Protein AF-A0A3C0VHP5-F1 (afdb_monomer_lite)

pLDDT: mean 89.57, std 14.43, range [32.94, 98.56]

Foldseek 3Di:
DPPPPPPDPPDPDPVVVVVPDDPVNVQVVQCVDPVRHDDDPVRVVPDDDQFLLVVLCVVVVDDLVRSCVQQVHDSVVSVCRRVVVDHDDPVRVVSSVCCNVPVPVNSVVVVVVVVVVVVD

Sequence (120 aa):
MRVEGKRLPKGATDWKRVDALSDGDIARAAKGDPAARPLTKKERARMKRVPLAKQVRRRFGLTQEQFAQAFGLSLATIRDWEQGRSKPDQSSRTLLFLIQTIPQQVSTVLRERRRRIVSA

Structure (mmCIF, N/CA/C/O backbone):
data_AF-A0A3C0VHP5-F1
#
_entry.id   AF-A0A3C0VHP5-F1
#
loop_
_atom_site.group_PDB
_atom_site.id
_atom_site.type_symbol
_atom_site.label_atom_id
_atom_site.label_alt_id
_atom_site.label_comp_id
_atom_site.label_asym_id
_atom_site.label_entity_id
_atom_site.label_seq_id
_atom_site.pdbx_PDB_ins_code
_atom_site.Cartn_x
_atom_site.Cartn_y
_atom_site.Cartn_z
_atom_site.occupancy
_atom_site.B_iso_or_equiv
_atom_site.auth_seq_id
_atom_site.auth_comp_id
_atom_site.auth_asym_id
_atom_site.auth_atom_id
_atom_site.pdbx_PDB_model_num
ATOM 1 N N . MET A 1 1 ? -15.615 -9.174 -7.308 1.00 33.19 1 MET A N 1
ATOM 2 C CA . MET A 1 1 ? -16.013 -8.322 -8.451 1.00 33.19 1 MET A CA 1
ATOM 3 C C . MET A 1 1 ? -14.898 -8.334 -9.483 1.00 33.19 1 MET A C 1
ATOM 5 O O . MET A 1 1 ? -13.824 -7.811 -9.216 1.00 33.19 1 MET A O 1
ATOM 9 N N . ARG A 1 2 ? -15.122 -8.991 -10.625 1.00 32.94 2 ARG A N 1
ATOM 10 C CA . ARG A 1 2 ? -14.248 -8.903 -11.801 1.00 32.94 2 ARG A CA 1
ATOM 11 C C . ARG A 1 2 ? -14.500 -7.515 -12.390 1.00 32.94 2 ARG A C 1
ATOM 13 O O . ARG A 1 2 ? -15.644 -7.201 -12.690 1.00 32.94 2 ARG A O 1
ATOM 20 N N . VAL A 1 3 ? -13.488 -6.655 -12.440 1.00 42.62 3 VAL A N 1
ATOM 21 C CA . VAL A 1 3 ? -13.622 -5.344 -13.088 1.00 42.62 3 VAL A CA 1
ATOM 22 C C . VAL A 1 3 ? -13.910 -5.617 -14.561 1.00 42.62 3 VAL A C 1
ATOM 24 O O . VAL A 1 3 ? -13.059 -6.186 -15.246 1.00 42.62 3 VAL A O 1
ATOM 27 N N . GLU A 1 4 ? -15.112 -5.282 -15.025 1.00 43.97 4 GLU A N 1
ATOM 28 C CA . GLU A 1 4 ? -15.417 -5.240 -16.452 1.00 43.97 4 GLU A CA 1
ATOM 29 C C .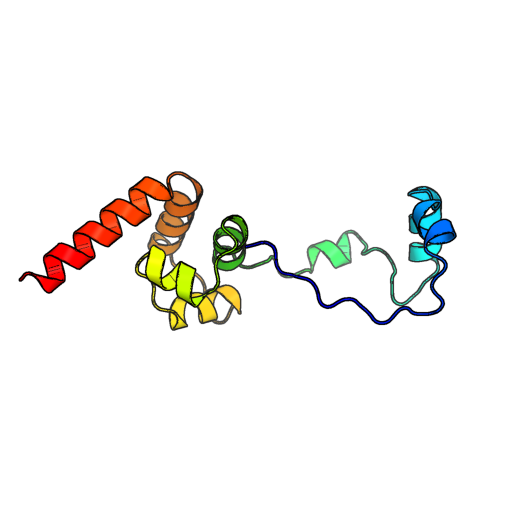 GLU A 1 4 ? -14.508 -4.178 -17.069 1.00 43.97 4 GLU A C 1
ATOM 31 O O . GLU A 1 4 ? -14.722 -2.973 -16.935 1.00 43.97 4 GLU A O 1
ATOM 36 N N . GLY A 1 5 ? -13.404 -4.629 -17.662 1.00 48.25 5 GLY A N 1
ATOM 37 C CA . GLY A 1 5 ? -12.529 -3.754 -18.420 1.00 48.25 5 GLY A CA 1
ATOM 38 C C . GLY A 1 5 ? -13.335 -3.173 -19.573 1.00 48.25 5 GLY A C 1
ATOM 39 O O . GLY A 1 5 ? -13.921 -3.931 -20.347 1.00 48.25 5 GLY A O 1
ATOM 40 N N . LYS A 1 6 ? -13.371 -1.837 -19.685 1.00 47.25 6 LYS A N 1
ATOM 41 C CA . LYS A 1 6 ? -13.868 -1.145 -20.882 1.00 47.25 6 LYS A CA 1
ATOM 42 C C . LYS A 1 6 ? -13.353 -1.893 -22.115 1.00 47.25 6 LYS A C 1
ATOM 44 O O . LYS A 1 6 ? -12.139 -2.045 -22.256 1.00 47.25 6 LYS A O 1
ATOM 49 N N . ARG A 1 7 ? -14.257 -2.354 -22.990 1.00 48.59 7 ARG A N 1
ATOM 50 C CA . ARG A 1 7 ? -13.877 -2.858 -24.317 1.00 48.59 7 ARG A CA 1
ATOM 51 C C . ARG A 1 7 ? -13.069 -1.754 -24.990 1.00 48.59 7 ARG A C 1
ATOM 53 O O . ARG A 1 7 ? -13.606 -0.686 -25.274 1.00 48.59 7 ARG A O 1
ATOM 60 N N . LEU A 1 8 ? -11.774 -1.997 -25.172 1.00 55.72 8 LEU A N 1
ATOM 61 C CA . LEU A 1 8 ? -10.921 -1.113 -25.953 1.00 55.72 8 LEU A CA 1
ATOM 62 C C . LEU A 1 8 ? -11.524 -1.017 -27.366 1.00 55.72 8 LEU A C 1
ATOM 64 O O . LEU A 1 8 ? -12.063 -2.019 -27.853 1.00 55.72 8 LEU A O 1
ATOM 68 N N . PRO A 1 9 ? -11.493 0.162 -28.015 1.00 57.97 9 PRO A N 1
ATOM 69 C CA . PRO A 1 9 ? -11.945 0.282 -29.396 1.00 57.97 9 PRO A CA 1
ATOM 70 C C . PRO A 1 9 ? -11.218 -0.768 -30.241 1.00 57.97 9 PRO A C 1
ATOM 72 O O . PRO A 1 9 ? -10.027 -1.007 -30.029 1.00 57.97 9 PRO A O 1
ATOM 75 N N . LYS A 1 10 ? -11.931 -1.429 -31.164 1.00 59.19 10 LYS A N 1
ATOM 76 C CA . LYS A 1 10 ? -11.308 -2.375 -32.097 1.00 59.19 10 LYS A CA 1
ATOM 77 C C . LYS A 1 10 ? -10.361 -1.586 -33.003 1.00 59.19 10 LYS A C 1
ATOM 79 O O . LYS A 1 10 ? -10.774 -1.075 -34.037 1.00 59.19 10 LYS A O 1
ATOM 84 N N . GLY A 1 11 ? -9.112 -1.431 -32.575 1.00 66.69 11 GLY A N 1
ATOM 85 C CA . GLY A 1 11 ? -8.040 -0.952 -33.433 1.00 66.69 11 GLY A CA 1
ATOM 86 C C . GLY A 1 11 ? -7.787 -1.957 -34.553 1.00 66.69 11 GLY A C 1
ATOM 87 O O . GLY A 1 11 ? -8.193 -3.117 -34.453 1.00 66.69 11 GLY A O 1
ATOM 88 N N . ALA A 1 12 ? -7.067 -1.533 -35.592 1.00 76.81 12 ALA A N 1
ATOM 89 C CA . ALA A 1 12 ? -6.544 -2.393 -36.659 1.00 76.81 12 ALA A CA 1
ATOM 90 C C . ALA A 1 12 ? -5.449 -3.368 -36.157 1.00 76.81 12 ALA A C 1
ATOM 92 O O . ALA A 1 12 ? -4.477 -3.658 -36.847 1.00 76.81 12 ALA A O 1
ATOM 93 N N . THR A 1 13 ? -5.565 -3.827 -34.912 1.00 79.81 13 THR A N 1
ATOM 94 C CA . THR A 1 13 ? -4.638 -4.747 -34.273 1.00 79.81 13 THR A CA 1
ATOM 95 C C . THR A 1 13 ? -4.952 -6.154 -34.755 1.00 79.81 13 THR A C 1
ATOM 97 O O . THR A 1 13 ? -6.031 -6.688 -34.493 1.00 79.81 13 THR A O 1
ATOM 100 N N . ASP A 1 14 ? -3.995 -6.762 -35.447 1.00 87.12 14 ASP A N 1
ATOM 101 C CA . ASP A 1 14 ? -4.053 -8.173 -35.804 1.00 87.12 14 ASP A CA 1
ATOM 102 C C . ASP A 1 14 ? -3.792 -9.036 -34.560 1.00 87.12 14 ASP A C 1
ATOM 104 O O . ASP A 1 14 ? -2.654 -9.354 -34.211 1.00 87.12 14 ASP A O 1
ATOM 108 N N . TRP A 1 15 ? -4.872 -9.387 -33.862 1.00 84.50 15 TRP A N 1
ATOM 109 C CA . TRP A 1 15 ? -4.816 -10.206 -32.651 1.00 84.50 15 TRP A CA 1
ATOM 110 C C . TRP A 1 15 ? -4.317 -11.628 -32.918 1.00 84.50 15 TRP A C 1
ATOM 112 O O . TRP A 1 15 ? -3.625 -12.179 -32.070 1.00 84.50 15 TRP A O 1
ATOM 122 N N . LYS A 1 16 ? -4.566 -12.192 -34.112 1.00 87.38 16 LYS A N 1
ATOM 123 C CA . LYS A 1 16 ? -4.040 -13.518 -34.474 1.00 87.38 16 LYS A CA 1
ATOM 124 C C . LYS A 1 16 ? -2.516 -13.497 -34.542 1.00 87.38 16 LYS A C 1
ATOM 126 O O . LYS A 1 16 ? -1.870 -14.427 -34.069 1.00 87.38 16 LYS A O 1
ATOM 131 N N . ARG A 1 17 ? -1.941 -12.426 -35.098 1.00 86.69 17 ARG A N 1
ATOM 132 C CA . ARG A 1 17 ? -0.490 -12.215 -35.104 1.00 86.69 17 ARG A CA 1
ATOM 133 C C . ARG A 1 17 ? 0.066 -12.051 -33.692 1.00 86.69 17 ARG A C 1
ATOM 135 O O . ARG A 1 17 ? 1.110 -12.623 -33.411 1.00 86.69 17 ARG A O 1
ATOM 142 N N . VAL A 1 18 ? -0.594 -11.270 -32.833 1.00 87.19 18 VAL A N 1
ATOM 143 C CA . VAL A 1 18 ? -0.143 -11.040 -31.446 1.00 87.19 18 VAL A CA 1
ATOM 144 C C . VAL A 1 18 ? -0.141 -12.340 -30.643 1.00 87.19 18 VAL A C 1
ATOM 146 O O . VAL A 1 18 ? 0.863 -12.643 -30.007 1.00 87.19 18 VAL A O 1
ATOM 149 N N . ASP A 1 19 ? -1.218 -13.123 -30.721 1.00 87.88 19 ASP A N 1
ATOM 150 C CA . ASP A 1 19 ? -1.353 -14.390 -29.993 1.00 87.88 19 ASP A CA 1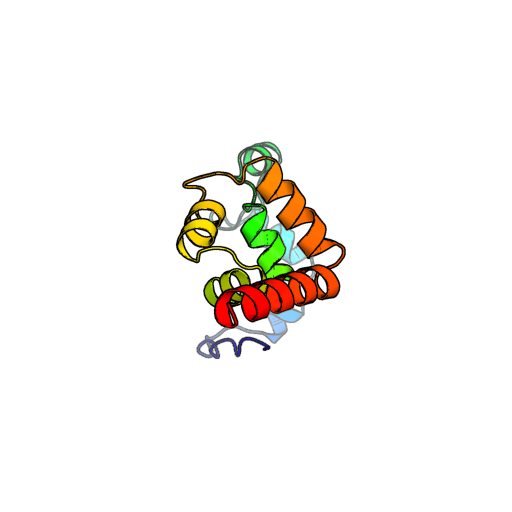
ATOM 151 C C . ASP A 1 19 ? -0.350 -15.458 -30.469 1.00 87.88 19 ASP A C 1
ATOM 153 O O . ASP A 1 19 ? 0.000 -16.361 -29.713 1.00 87.88 19 ASP A O 1
ATOM 157 N N . ALA A 1 20 ? 0.138 -15.353 -31.710 1.00 92.31 20 ALA A N 1
ATOM 158 C CA . ALA A 1 20 ? 1.148 -16.248 -32.274 1.00 92.31 20 ALA A CA 1
ATOM 159 C C . ALA A 1 20 ? 2.600 -15.869 -31.911 1.00 92.31 20 ALA A C 1
ATOM 161 O O . ALA A 1 20 ? 3.518 -16.620 -32.246 1.00 92.31 20 ALA A O 1
ATOM 162 N N . LEU A 1 21 ? 2.841 -14.716 -31.269 1.00 90.69 21 LEU A N 1
ATOM 163 C CA . LEU A 1 21 ? 4.194 -14.296 -30.891 1.00 90.69 21 LEU A CA 1
ATOM 164 C C . LEU A 1 21 ? 4.753 -15.180 -29.775 1.00 90.69 21 LEU A C 1
ATOM 166 O O . LEU A 1 21 ? 4.134 -15.348 -28.726 1.00 90.69 21 LEU A O 1
ATOM 170 N N . SER A 1 22 ? 5.978 -15.673 -29.962 1.00 95.06 22 SER A N 1
ATOM 171 C CA . SER A 1 22 ? 6.707 -16.334 -28.879 1.00 95.06 22 SER A CA 1
ATOM 172 C C . SER A 1 22 ? 7.250 -15.318 -27.866 1.00 95.06 22 SER A C 1
ATOM 174 O O . SER A 1 22 ? 7.508 -14.157 -28.199 1.00 95.06 22 SER A O 1
ATOM 176 N N . ASP A 1 23 ? 7.553 -15.772 -26.646 1.00 92.31 23 ASP A N 1
ATOM 177 C CA . ASP A 1 23 ? 8.264 -14.961 -25.643 1.00 92.31 23 ASP A CA 1
ATOM 178 C C . ASP A 1 23 ? 9.588 -14.392 -26.188 1.00 92.31 23 ASP A C 1
ATOM 180 O O . ASP A 1 23 ? 9.993 -13.275 -25.852 1.00 92.31 23 ASP A O 1
ATOM 184 N N . GLY A 1 24 ? 10.259 -15.142 -27.070 1.00 94.06 24 GLY A N 1
ATOM 185 C CA . GLY A 1 24 ? 11.483 -14.712 -27.740 1.00 94.06 24 GLY A CA 1
ATOM 186 C C . GLY A 1 24 ? 11.255 -13.570 -28.733 1.00 94.06 24 GLY A C 1
ATOM 187 O O . GLY A 1 24 ? 12.052 -12.628 -28.766 1.00 94.06 24 GLY A O 1
ATOM 188 N N . ASP A 1 25 ? 10.170 -13.620 -29.512 1.00 93.56 25 ASP A N 1
ATOM 189 C CA . ASP A 1 25 ? 9.772 -12.537 -30.421 1.00 93.56 25 ASP A CA 1
ATOM 190 C C . ASP A 1 25 ? 9.435 -11.263 -29.646 1.00 93.56 25 ASP A C 1
ATOM 192 O O . ASP A 1 25 ? 9.947 -10.188 -29.967 1.00 93.56 25 ASP A O 1
ATOM 196 N N . ILE A 1 26 ? 8.648 -11.399 -28.575 1.00 91.31 26 ILE A N 1
ATOM 197 C CA . ILE A 1 26 ? 8.261 -10.293 -27.691 1.00 91.31 26 ILE A CA 1
ATOM 198 C C . ILE A 1 26 ? 9.508 -9.653 -27.077 1.00 91.31 26 ILE A C 1
ATOM 200 O O . ILE A 1 26 ? 9.663 -8.432 -27.099 1.00 91.31 26 ILE A O 1
ATOM 204 N N . ALA A 1 27 ? 10.440 -10.464 -26.571 1.00 90.50 27 ALA A N 1
ATOM 205 C CA . ALA A 1 27 ? 11.668 -9.964 -25.968 1.00 90.50 27 ALA A CA 1
ATOM 206 C C . ALA A 1 27 ? 12.571 -9.234 -26.976 1.00 90.50 27 ALA A C 1
ATOM 208 O O . ALA A 1 27 ? 13.201 -8.238 -26.612 1.00 90.50 27 ALA A O 1
ATOM 209 N N . ARG A 1 28 ? 12.656 -9.705 -28.229 1.00 93.25 28 ARG A N 1
ATOM 210 C CA . ARG A 1 28 ? 13.397 -9.013 -29.298 1.00 93.25 28 ARG A CA 1
ATOM 211 C C . ARG A 1 28 ? 12.757 -7.673 -29.641 1.00 93.25 28 ARG A C 1
ATOM 213 O O . ARG A 1 28 ? 13.463 -6.668 -29.645 1.00 93.25 28 ARG A O 1
ATOM 220 N N . ALA A 1 29 ? 11.443 -7.659 -29.864 1.00 91.38 29 ALA A N 1
ATOM 221 C CA . ALA A 1 29 ? 10.698 -6.440 -30.160 1.00 91.38 29 ALA A CA 1
ATOM 222 C C . ALA A 1 29 ? 10.848 -5.408 -29.032 1.00 91.38 29 ALA A C 1
ATOM 224 O O . ALA A 1 29 ? 11.243 -4.274 -29.285 1.00 91.38 29 ALA A O 1
ATOM 225 N N . ALA A 1 30 ? 10.662 -5.828 -27.776 1.00 93.75 30 ALA A N 1
ATOM 226 C CA . ALA A 1 30 ? 10.822 -4.959 -26.615 1.00 93.75 30 ALA A CA 1
ATOM 227 C C . ALA A 1 30 ? 12.247 -4.392 -26.500 1.00 93.75 30 ALA A C 1
ATOM 229 O O . ALA A 1 30 ? 12.416 -3.230 -26.160 1.00 93.75 30 ALA A O 1
ATOM 230 N N . LYS A 1 31 ? 13.297 -5.175 -26.794 1.00 92.69 31 LYS A N 1
ATOM 231 C CA . LYS A 1 31 ? 14.685 -4.668 -26.785 1.00 92.69 31 LYS A CA 1
ATOM 232 C C . LYS A 1 31 ? 14.947 -3.615 -27.868 1.00 92.69 31 LYS A C 1
ATOM 234 O O . LYS A 1 31 ? 15.788 -2.749 -27.640 1.00 92.69 31 LYS A O 1
ATOM 239 N N . GLY A 1 32 ? 14.284 -3.729 -29.019 1.00 91.44 32 GLY A N 1
ATOM 240 C CA . GLY A 1 32 ? 14.426 -2.807 -30.149 1.00 91.44 32 GLY A CA 1
ATOM 241 C C . GLY A 1 32 ? 13.608 -1.521 -30.023 1.00 91.44 32 GLY A C 1
ATOM 242 O O . GLY A 1 32 ? 13.913 -0.562 -30.722 1.00 91.44 32 GLY A O 1
ATOM 243 N N . ASP A 1 33 ? 12.608 -1.482 -29.139 1.00 93.12 33 ASP A N 1
ATOM 244 C CA . ASP A 1 33 ? 11.760 -0.313 -28.887 1.00 93.12 33 ASP A CA 1
ATOM 245 C C . ASP A 1 33 ? 12.332 0.559 -27.745 1.00 93.12 33 ASP A C 1
ATOM 247 O O . ASP A 1 33 ? 12.298 0.148 -26.577 1.00 93.12 33 ASP A O 1
ATOM 251 N N . PRO A 1 34 ? 12.824 1.785 -28.024 1.00 90.94 34 PRO A N 1
ATOM 252 C CA . PRO A 1 34 ? 13.347 2.678 -26.990 1.00 90.94 34 PRO A CA 1
ATOM 253 C C . PRO A 1 34 ? 12.328 3.058 -25.904 1.00 90.94 34 PRO A C 1
ATOM 255 O O . PRO A 1 34 ? 12.733 3.321 -24.771 1.00 90.94 34 PRO A O 1
ATOM 258 N N . ALA A 1 35 ? 11.027 3.078 -26.215 1.00 90.88 35 ALA A N 1
ATOM 259 C CA . ALA A 1 35 ? 9.960 3.438 -25.281 1.00 90.88 35 ALA A CA 1
ATOM 260 C C . ALA A 1 35 ? 9.450 2.245 -24.446 1.00 90.88 35 ALA A C 1
ATOM 262 O O . ALA A 1 35 ? 8.878 2.456 -23.374 1.00 90.88 35 ALA A O 1
ATOM 263 N N . ALA A 1 36 ? 9.676 1.005 -24.897 1.00 90.25 36 ALA A N 1
ATOM 264 C CA . ALA A 1 36 ? 9.195 -0.225 -24.250 1.00 90.25 36 ALA A CA 1
ATOM 265 C C . ALA A 1 36 ? 10.313 -1.190 -23.803 1.00 90.25 36 ALA A C 1
ATOM 267 O O . ALA A 1 36 ? 10.051 -2.343 -23.439 1.00 90.25 36 ALA A O 1
ATOM 268 N N . ARG A 1 37 ? 11.568 -0.729 -23.788 1.00 92.88 37 ARG A N 1
ATOM 269 C CA . ARG A 1 37 ? 12.728 -1.530 -23.385 1.00 92.88 37 ARG A CA 1
ATOM 270 C C . ARG A 1 37 ? 12.580 -2.145 -21.982 1.00 92.88 37 ARG A C 1
ATOM 272 O O . ARG A 1 37 ? 12.271 -1.436 -21.020 1.00 92.88 37 ARG A O 1
ATOM 279 N N . PRO A 1 38 ? 12.934 -3.436 -21.798 1.00 92.19 38 PRO A N 1
ATOM 280 C CA . PRO A 1 38 ? 13.029 -4.033 -20.474 1.00 92.19 38 PRO A CA 1
ATOM 281 C C . PRO A 1 38 ? 14.056 -3.320 -19.589 1.00 92.19 38 PRO A C 1
ATOM 283 O O . PRO A 1 38 ? 15.199 -3.081 -19.986 1.00 92.19 38 PRO A O 1
ATOM 286 N N . LEU A 1 39 ? 13.664 -3.063 -18.343 1.00 91.31 39 LEU A N 1
ATOM 287 C CA . LEU A 1 39 ? 14.522 -2.424 -17.349 1.00 91.31 39 LEU A CA 1
ATOM 288 C C . LEU A 1 39 ? 15.778 -3.251 -17.075 1.00 91.31 39 LEU A C 1
ATOM 290 O O . LEU A 1 39 ? 15.713 -4.458 -16.812 1.00 91.31 39 LEU A O 1
ATOM 294 N N . THR A 1 40 ? 16.915 -2.569 -17.011 1.00 92.44 40 THR A N 1
ATOM 295 C CA . THR A 1 40 ? 18.163 -3.119 -16.480 1.00 92.44 40 THR A CA 1
ATOM 296 C C . THR A 1 40 ? 18.039 -3.434 -14.985 1.00 92.44 40 THR A C 1
ATOM 298 O O . THR A 1 40 ? 17.173 -2.914 -14.274 1.00 92.44 40 THR A O 1
ATOM 301 N N . LYS A 1 41 ? 18.959 -4.255 -14.456 1.00 92.56 41 LYS A N 1
ATOM 302 C CA . LYS A 1 41 ? 19.028 -4.547 -13.011 1.00 92.56 41 LYS A CA 1
ATOM 303 C C . LYS A 1 41 ? 19.169 -3.264 -12.174 1.00 92.56 41 LYS A C 1
ATOM 305 O O . LYS A 1 41 ? 18.493 -3.128 -11.157 1.00 92.56 41 LYS A O 1
ATOM 310 N N . LYS A 1 42 ? 19.992 -2.306 -12.628 1.00 94.44 42 LYS A N 1
ATOM 311 C CA . LYS A 1 42 ? 20.223 -1.015 -11.954 1.00 94.44 42 LYS A CA 1
ATOM 312 C C . LYS A 1 42 ? 18.972 -0.136 -11.955 1.00 94.44 42 LYS A C 1
ATOM 314 O O . LYS A 1 42 ? 18.641 0.460 -10.936 1.00 94.44 42 LYS A O 1
ATOM 319 N N . GLU A 1 43 ? 18.250 -0.068 -13.071 1.00 93.81 43 GLU A N 1
ATOM 320 C CA . GLU A 1 43 ? 16.984 0.675 -13.153 1.00 93.81 43 GLU A CA 1
ATOM 321 C C . GLU A 1 43 ? 15.910 0.059 -12.267 1.00 93.81 43 GLU A C 1
ATOM 323 O O . GLU A 1 43 ? 15.267 0.772 -11.501 1.00 93.81 43 GLU A O 1
ATOM 328 N N . ARG A 1 44 ? 15.783 -1.271 -12.295 1.00 92.44 44 ARG A N 1
ATOM 329 C CA . ARG A 1 44 ? 14.857 -2.003 -11.429 1.00 92.44 44 ARG A CA 1
ATOM 330 C C . ARG A 1 44 ? 15.150 -1.765 -9.947 1.00 92.44 44 ARG A C 1
ATOM 332 O O . ARG A 1 44 ? 14.217 -1.584 -9.171 1.00 92.44 44 ARG A O 1
ATOM 339 N N . ALA A 1 45 ? 16.423 -1.727 -9.552 1.00 92.38 45 ALA A N 1
ATOM 340 C CA . ALA A 1 45 ? 16.823 -1.466 -8.169 1.00 92.38 45 ALA A CA 1
ATOM 341 C C . ALA A 1 45 ? 16.422 -0.061 -7.678 1.00 92.38 45 ALA A C 1
ATOM 343 O O . ALA A 1 45 ? 16.174 0.120 -6.490 1.00 92.38 45 ALA A O 1
ATOM 344 N N . ARG A 1 46 ? 16.308 0.919 -8.585 1.00 93.88 46 ARG A N 1
ATOM 345 C CA . ARG A 1 46 ? 15.867 2.291 -8.272 1.00 93.88 46 ARG A CA 1
ATOM 346 C C . ARG A 1 46 ? 14.347 2.443 -8.190 1.00 93.88 46 ARG A C 1
ATOM 348 O O . ARG A 1 46 ? 13.860 3.513 -7.830 1.00 93.88 46 ARG A O 1
ATOM 355 N N . MET A 1 47 ? 13.580 1.407 -8.530 1.00 91.50 47 MET A N 1
ATOM 356 C CA . MET A 1 47 ? 12.124 1.488 -8.504 1.00 91.50 47 MET A CA 1
ATOM 357 C C . MET A 1 47 ? 11.585 1.590 -7.080 1.00 91.50 47 MET A C 1
ATOM 359 O O . MET A 1 47 ? 11.971 0.840 -6.181 1.00 91.50 47 MET A O 1
ATOM 363 N N . LYS A 1 48 ? 10.604 2.477 -6.893 1.00 90.12 48 LYS A N 1
ATOM 364 C CA . LYS A 1 48 ? 9.838 2.534 -5.649 1.00 90.12 48 LYS A CA 1
ATOM 365 C C . LYS A 1 48 ? 9.009 1.260 -5.514 1.00 90.12 48 LYS A C 1
ATOM 367 O O . LYS A 1 48 ? 8.236 0.904 -6.403 1.00 90.12 48 LYS A O 1
ATOM 372 N N . ARG A 1 49 ? 9.159 0.575 -4.381 1.00 91.88 49 ARG A N 1
ATOM 373 C CA . ARG A 1 49 ? 8.314 -0.574 -4.041 1.00 91.88 49 ARG A CA 1
ATOM 374 C C . ARG A 1 49 ? 6.869 -0.112 -3.872 1.00 91.88 49 ARG A C 1
ATOM 376 O O . ARG A 1 49 ? 6.612 0.970 -3.348 1.00 91.88 49 ARG A O 1
ATOM 383 N N . VAL A 1 50 ? 5.928 -0.961 -4.277 1.00 94.94 50 VAL A N 1
ATOM 384 C CA . VAL A 1 50 ? 4.505 -0.733 -4.007 1.00 94.94 50 VAL A CA 1
ATOM 385 C C . VAL A 1 50 ? 4.303 -0.677 -2.485 1.00 94.94 50 VAL A C 1
ATOM 387 O O . VAL A 1 50 ? 4.798 -1.572 -1.796 1.00 94.94 50 VAL A O 1
ATOM 390 N N . PRO A 1 51 ? 3.591 0.320 -1.932 1.00 97.06 51 PRO A N 1
ATOM 391 C CA . PRO A 1 51 ? 3.367 0.394 -0.491 1.00 97.06 51 PRO A CA 1
ATOM 392 C C . PRO A 1 51 ? 2.658 -0.845 0.062 1.00 97.06 51 PRO A C 1
ATOM 394 O O . PRO A 1 51 ? 1.740 -1.366 -0.573 1.00 97.06 51 PRO A O 1
ATOM 397 N N . LEU A 1 52 ? 3.061 -1.293 1.257 1.00 96.44 52 LEU A N 1
ATOM 398 C CA . LEU A 1 52 ? 2.547 -2.518 1.885 1.00 96.44 52 LEU A CA 1
ATOM 399 C C . LEU A 1 52 ? 1.014 -2.526 1.956 1.00 96.44 52 LEU A C 1
ATOM 401 O O . LEU A 1 52 ? 0.400 -3.471 1.477 1.00 96.44 52 LEU A O 1
ATOM 405 N N . ALA A 1 53 ? 0.396 -1.450 2.454 1.00 97.62 53 ALA A N 1
ATOM 406 C CA . ALA A 1 53 ? -1.062 -1.332 2.557 1.00 97.62 53 ALA A CA 1
ATOM 407 C C . ALA A 1 53 ? -1.778 -1.593 1.216 1.00 97.62 53 ALA A C 1
ATOM 409 O O . ALA A 1 53 ? -2.749 -2.348 1.165 1.00 97.62 53 ALA A O 1
ATOM 410 N N . LYS A 1 54 ? -1.229 -1.070 0.109 1.00 98.25 54 LYS A N 1
ATOM 411 C CA . LYS A 1 54 ? -1.765 -1.275 -1.245 1.00 98.25 54 LYS A CA 1
ATOM 412 C C . LYS A 1 54 ? -1.643 -2.724 -1.699 1.00 98.25 54 LYS A C 1
ATOM 414 O O . LYS A 1 54 ? -2.552 -3.235 -2.351 1.00 98.25 54 LYS A O 1
ATOM 419 N N . GLN A 1 55 ? -0.524 -3.378 -1.378 1.00 97.19 55 GLN A N 1
ATOM 420 C CA . GLN A 1 55 ? -0.327 -4.798 -1.676 1.00 97.19 55 GLN A CA 1
ATOM 421 C C . GLN A 1 55 ? -1.347 -5.655 -0.919 1.00 97.19 55 GLN A C 1
ATOM 423 O O . GLN A 1 55 ? -2.022 -6.473 -1.541 1.00 97.19 55 GLN A O 1
ATOM 428 N N . VAL A 1 56 ? -1.509 -5.416 0.389 1.00 97.25 56 VAL A N 1
ATOM 429 C CA . VAL A 1 56 ? -2.479 -6.130 1.234 1.00 97.25 56 VAL A CA 1
ATOM 430 C C . VAL A 1 56 ? -3.891 -5.951 0.696 1.00 97.25 56 VAL A C 1
ATOM 432 O O . VAL A 1 56 ? -4.557 -6.939 0.408 1.00 97.25 56 VAL A O 1
ATOM 435 N N . ARG A 1 57 ? -4.334 -4.710 0.473 1.00 98.00 57 ARG A N 1
ATOM 436 C CA . ARG A 1 57 ? -5.688 -4.435 -0.017 1.00 98.00 57 ARG A CA 1
ATOM 437 C C . ARG A 1 57 ? -5.980 -5.103 -1.358 1.00 98.00 57 ARG A C 1
ATOM 439 O O . ARG A 1 57 ? -7.050 -5.683 -1.537 1.00 98.00 57 ARG A O 1
ATOM 446 N N . ARG A 1 58 ? -5.046 -5.020 -2.313 1.00 96.62 58 ARG A N 1
ATOM 447 C CA . ARG A 1 58 ? -5.251 -5.558 -3.667 1.00 96.62 58 ARG A CA 1
ATOM 448 C C . ARG A 1 58 ? -5.414 -7.074 -3.693 1.00 96.62 58 ARG A C 1
ATOM 450 O O . ARG A 1 58 ? -6.122 -7.553 -4.571 1.00 96.62 58 ARG A O 1
ATOM 457 N N . ARG A 1 59 ? -4.849 -7.811 -2.728 1.00 94.88 59 ARG A N 1
ATOM 458 C CA . ARG A 1 59 ? -5.085 -9.261 -2.597 1.00 94.88 59 ARG A CA 1
ATOM 459 C C . ARG A 1 59 ? -6.562 -9.608 -2.397 1.00 94.88 59 ARG A C 1
ATOM 461 O O . ARG A 1 59 ? -6.985 -10.674 -2.820 1.00 94.88 59 ARG A O 1
ATOM 468 N N . PHE A 1 60 ? -7.342 -8.704 -1.807 1.00 92.56 60 PHE A N 1
ATOM 469 C CA . PHE A 1 60 ? -8.770 -8.905 -1.544 1.00 92.56 60 PHE A CA 1
ATOM 470 C C . PHE A 1 60 ? -9.686 -8.288 -2.610 1.00 92.56 60 PHE A C 1
ATOM 472 O O . PHE A 1 60 ? -10.902 -8.417 -2.517 1.00 92.56 60 PHE A O 1
ATOM 479 N N . GLY A 1 61 ? -9.137 -7.580 -3.605 1.00 94.94 61 GLY A N 1
ATOM 480 C CA . GLY A 1 61 ? -9.940 -6.899 -4.627 1.00 94.94 61 GLY A CA 1
ATOM 481 C C . GLY A 1 61 ? -10.850 -5.782 -4.090 1.00 94.94 61 GLY A C 1
ATOM 482 O O . GLY A 1 61 ? -11.818 -5.427 -4.754 1.00 94.94 61 GLY A O 1
ATOM 483 N N . LEU A 1 62 ? -10.555 -5.238 -2.903 1.00 95.88 62 LEU A N 1
ATOM 484 C CA . LEU A 1 62 ? -11.361 -4.203 -2.245 1.00 95.88 62 LEU A CA 1
ATOM 485 C C . LEU A 1 62 ? -10.962 -2.787 -2.683 1.00 95.88 62 LEU A C 1
ATOM 487 O O . LEU A 1 62 ? -9.781 -2.511 -2.934 1.00 95.88 62 LEU A O 1
ATOM 491 N N . THR A 1 63 ? -11.923 -1.859 -2.701 1.00 98.31 63 THR A N 1
ATOM 492 C CA . THR A 1 63 ? -11.642 -0.413 -2.788 1.00 98.31 63 THR A CA 1
ATOM 493 C C . THR A 1 63 ? -10.951 0.090 -1.515 1.00 98.31 63 THR A C 1
ATOM 495 O O . THR A 1 63 ? -10.886 -0.618 -0.506 1.00 98.31 63 THR A O 1
ATOM 498 N N . GLN A 1 64 ? -10.384 1.302 -1.550 1.00 98.50 64 GLN A N 1
ATOM 499 C CA . GLN A 1 64 ? -9.741 1.890 -0.365 1.00 98.50 64 GLN A CA 1
ATOM 500 C C . GLN A 1 64 ? -10.746 2.054 0.781 1.00 98.50 64 GLN A C 1
ATOM 502 O O . GLN A 1 64 ? -10.439 1.717 1.921 1.00 98.50 64 GLN A O 1
ATOM 507 N N . GLU A 1 65 ? -11.956 2.497 0.450 1.00 98.25 65 GLU A N 1
ATOM 508 C CA . GLU A 1 65 ? -13.088 2.687 1.352 1.00 98.25 65 GLU A CA 1
ATOM 509 C C . GLU A 1 65 ? -13.525 1.361 1.985 1.00 98.25 65 GLU A C 1
ATOM 511 O O . GLU A 1 65 ? -13.621 1.260 3.207 1.00 98.25 65 GLU A O 1
ATOM 516 N N . GLN A 1 66 ? -13.706 0.314 1.172 1.00 97.69 66 GLN A N 1
ATOM 517 C CA . GLN A 1 66 ? -14.078 -1.017 1.658 1.00 97.69 66 GLN A CA 1
ATOM 518 C C . GLN A 1 66 ? -13.011 -1.606 2.585 1.00 97.69 66 GLN A C 1
ATOM 520 O O . GLN A 1 66 ? -13.338 -2.196 3.611 1.00 97.69 66 GLN A O 1
ATOM 525 N N . PHE A 1 67 ? -11.730 -1.436 2.250 1.00 98.00 67 PHE A N 1
ATOM 526 C CA . PHE A 1 67 ? -10.627 -1.925 3.076 1.00 98.00 67 PHE A CA 1
ATOM 527 C C . PHE A 1 67 ? -10.543 -1.188 4.417 1.00 98.00 67 PHE A C 1
ATOM 529 O O . PHE A 1 67 ? -10.414 -1.821 5.466 1.00 98.00 67 PHE A O 1
ATOM 536 N N . ALA A 1 68 ? -10.666 0.140 4.385 1.00 97.56 68 ALA A N 1
ATOM 537 C CA . ALA A 1 68 ? -10.706 0.982 5.574 1.00 97.56 68 ALA A CA 1
ATOM 538 C C . ALA A 1 68 ? -11.853 0.559 6.509 1.00 97.56 68 ALA A C 1
ATOM 540 O O . ALA A 1 68 ? -11.635 0.278 7.689 1.00 97.56 68 ALA A O 1
ATOM 541 N N . GLN A 1 69 ? -13.059 0.398 5.956 1.00 95.94 69 GLN A N 1
ATOM 542 C CA . GLN A 1 69 ? -14.235 -0.039 6.702 1.00 95.94 69 GLN A CA 1
ATOM 543 C C . GLN A 1 69 ? -14.070 -1.455 7.269 1.00 95.94 69 GLN A C 1
ATOM 545 O O . GLN A 1 69 ? -14.341 -1.674 8.452 1.00 95.94 69 GLN A O 1
ATOM 550 N N . ALA A 1 70 ? -13.601 -2.416 6.470 1.00 95.25 70 ALA A N 1
ATOM 551 C CA . ALA A 1 70 ? -13.446 -3.804 6.900 1.00 95.25 70 ALA A CA 1
ATOM 552 C C . ALA A 1 70 ? -12.527 -3.924 8.125 1.00 95.25 70 ALA A C 1
ATOM 554 O O . ALA A 1 70 ? -12.879 -4.606 9.090 1.00 95.25 70 ALA A O 1
ATOM 555 N N . PHE A 1 71 ? -11.410 -3.191 8.124 1.00 95.94 71 PHE A N 1
ATOM 556 C CA . PHE A 1 71 ? -10.350 -3.322 9.125 1.00 95.94 71 PHE A CA 1
ATOM 557 C C . PHE A 1 71 ? -10.244 -2.150 10.107 1.00 95.94 71 PHE A C 1
ATOM 559 O O . PHE A 1 71 ? -9.254 -2.034 10.824 1.00 95.94 71 PHE A O 1
ATOM 566 N N . GLY A 1 72 ? -11.275 -1.305 10.184 1.00 93.81 72 GLY A N 1
ATOM 567 C CA . GLY A 1 72 ? -11.366 -0.256 11.204 1.00 93.81 72 GLY A CA 1
ATOM 568 C C . GLY A 1 72 ? -10.270 0.805 11.094 1.00 93.81 72 GLY A C 1
ATOM 569 O O . GLY A 1 72 ? -9.834 1.338 12.110 1.00 93.81 72 GLY A O 1
ATOM 570 N N . LEU A 1 73 ? -9.823 1.091 9.872 1.00 95.88 73 LEU A N 1
ATOM 571 C CA . LEU A 1 73 ? -8.846 2.130 9.557 1.00 95.88 73 LEU A CA 1
ATOM 572 C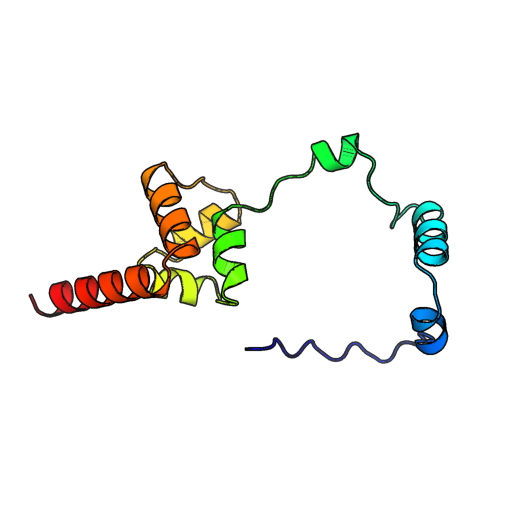 C . LEU A 1 73 ? -9.568 3.341 8.965 1.00 95.88 73 LEU A C 1
ATOM 574 O O . LEU A 1 73 ? -10.630 3.203 8.358 1.00 95.88 73 LEU A O 1
ATOM 578 N N . SER A 1 74 ? -8.991 4.535 9.100 1.00 97.56 74 SER A N 1
ATOM 579 C CA . SER A 1 74 ? -9.530 5.702 8.402 1.00 97.56 74 SER A CA 1
ATOM 580 C C . SER A 1 74 ? -9.176 5.643 6.912 1.00 97.56 74 SER A C 1
ATOM 582 O O . SER A 1 74 ? -8.089 5.198 6.523 1.00 97.56 74 SER A O 1
ATOM 584 N N . LEU A 1 75 ? -10.077 6.131 6.058 1.00 98.56 75 LEU A N 1
ATOM 585 C CA . LEU A 1 75 ? -9.813 6.246 4.624 1.00 98.56 75 LEU A CA 1
ATOM 586 C C . LEU A 1 75 ? -8.604 7.151 4.334 1.00 98.56 75 LEU A C 1
ATOM 588 O O . LEU A 1 75 ? -7.814 6.852 3.439 1.00 98.56 75 LEU A O 1
ATOM 592 N N . ALA A 1 76 ? -8.438 8.226 5.110 1.00 98.44 76 ALA A N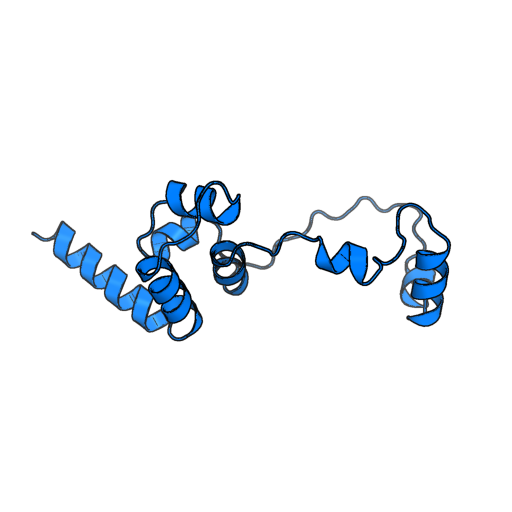 1
ATOM 593 C CA . ALA A 1 76 ? -7.296 9.131 5.005 1.00 98.44 76 ALA A CA 1
ATOM 594 C C . ALA A 1 76 ? -5.972 8.391 5.252 1.00 98.44 76 ALA A C 1
ATOM 596 O O . ALA A 1 76 ? -5.075 8.451 4.415 1.00 98.44 76 ALA A O 1
ATOM 597 N N . THR A 1 77 ? -5.899 7.585 6.316 1.00 98.25 77 THR A N 1
ATOM 598 C CA . THR A 1 77 ? -4.727 6.758 6.646 1.00 98.25 77 THR A CA 1
ATOM 599 C C . THR A 1 77 ? -4.371 5.798 5.509 1.00 98.25 77 THR A C 1
ATOM 601 O O . THR A 1 77 ? -3.209 5.710 5.113 1.00 98.25 77 THR A O 1
ATOM 604 N N . ILE A 1 78 ? -5.364 5.112 4.928 1.00 98.50 78 ILE A N 1
ATOM 605 C CA . ILE A 1 78 ? -5.132 4.229 3.774 1.00 98.50 78 ILE A CA 1
ATOM 606 C C . ILE A 1 78 ? -4.598 5.020 2.580 1.00 98.50 78 ILE A C 1
ATOM 608 O O . ILE A 1 78 ? -3.625 4.600 1.955 1.00 98.50 78 ILE A O 1
ATOM 612 N N . ARG A 1 79 ? -5.185 6.178 2.266 1.00 98.56 79 ARG A N 1
ATOM 613 C CA . ARG A 1 79 ? -4.719 7.031 1.164 1.00 98.56 79 ARG A CA 1
ATOM 614 C C . ARG A 1 79 ? -3.279 7.488 1.380 1.00 98.56 79 ARG A C 1
ATOM 616 O O . ARG A 1 79 ? -2.479 7.381 0.452 1.00 98.56 79 ARG A O 1
ATOM 623 N N . ASP A 1 80 ? -2.931 7.919 2.587 1.00 98.44 80 ASP A N 1
ATOM 624 C CA . ASP A 1 80 ? -1.582 8.383 2.911 1.00 98.44 80 ASP A CA 1
ATOM 625 C C . ASP A 1 80 ? -0.544 7.270 2.789 1.00 98.44 80 ASP A C 1
ATOM 627 O O . ASP A 1 80 ? 0.500 7.471 2.163 1.00 98.44 80 ASP A O 1
ATOM 631 N N . TRP A 1 81 ? -0.850 6.074 3.296 1.00 98.25 81 TRP A N 1
ATOM 632 C CA . TRP A 1 81 ? 0.036 4.918 3.165 1.00 98.25 81 TRP A CA 1
ATOM 633 C C . TRP A 1 81 ? 0.179 4.454 1.717 1.00 98.25 81 TRP A C 1
ATOM 635 O O . TRP A 1 81 ? 1.280 4.132 1.274 1.00 98.25 81 TRP A O 1
ATOM 645 N N . GLU A 1 82 ? -0.911 4.406 0.952 1.00 98.12 82 GLU A N 1
ATOM 646 C CA . GLU A 1 82 ? -0.882 3.907 -0.426 1.00 98.12 82 GLU A CA 1
ATOM 647 C C . GLU A 1 82 ? -0.277 4.879 -1.436 1.00 98.12 82 GLU A C 1
ATOM 649 O O . GLU A 1 82 ? 0.196 4.444 -2.490 1.00 98.12 82 GLU A O 1
ATOM 654 N N . GLN A 1 83 ? -0.305 6.174 -1.130 1.00 97.31 83 GLN A N 1
ATOM 655 C CA . GLN A 1 83 ? 0.340 7.219 -1.923 1.00 97.31 83 GLN A CA 1
ATOM 656 C C . GLN A 1 83 ? 1.765 7.512 -1.429 1.00 97.31 83 GLN A C 1
ATOM 658 O O . GLN A 1 83 ? 2.530 8.176 -2.123 1.00 97.31 83 GLN A O 1
ATOM 663 N N . GLY A 1 84 ? 2.145 6.972 -0.267 1.00 96.25 84 GLY A N 1
ATOM 664 C CA . GLY A 1 84 ? 3.470 7.140 0.322 1.00 96.25 84 GLY A CA 1
ATOM 665 C C . GLY A 1 84 ? 3.688 8.498 0.991 1.00 96.25 84 GLY A C 1
ATOM 666 O O . GLY A 1 84 ? 4.840 8.878 1.181 1.00 96.25 84 GLY A O 1
ATOM 667 N N . ARG A 1 85 ? 2.611 9.215 1.349 1.00 97.00 85 ARG A N 1
ATOM 668 C CA . ARG A 1 85 ? 2.681 10.445 2.159 1.00 97.00 85 ARG A CA 1
ATOM 669 C C . ARG A 1 85 ? 3.109 10.161 3.596 1.00 97.00 85 ARG A C 1
ATOM 671 O O . ARG A 1 85 ? 3.779 10.979 4.210 1.00 97.00 85 ARG A O 1
ATOM 678 N N . SER A 1 86 ? 2.759 8.987 4.112 1.00 97.12 86 SER A N 1
ATOM 679 C CA . SER A 1 86 ? 3.236 8.478 5.395 1.00 97.12 86 SER A CA 1
ATOM 680 C C . SER A 1 86 ? 3.498 6.975 5.303 1.00 97.12 86 SER A C 1
ATOM 682 O O . SER A 1 86 ? 3.173 6.319 4.307 1.00 97.12 86 SER A O 1
ATOM 684 N N . LYS A 1 87 ? 4.134 6.414 6.333 1.00 95.44 87 LYS A N 1
ATOM 685 C CA . LYS A 1 87 ? 4.381 4.973 6.442 1.00 95.44 87 LYS A CA 1
ATOM 686 C C . LYS A 1 87 ? 3.594 4.412 7.628 1.00 95.44 87 LYS A C 1
ATOM 688 O O . LYS A 1 87 ? 3.483 5.107 8.635 1.00 95.44 87 LYS A O 1
ATOM 693 N N . PRO A 1 88 ? 3.098 3.165 7.542 1.00 97.38 88 PRO A N 1
ATOM 694 C CA . PRO A 1 88 ? 2.545 2.489 8.704 1.00 97.38 88 PRO A CA 1
ATOM 695 C C . PRO A 1 88 ? 3.633 2.335 9.772 1.00 97.38 88 PRO A C 1
ATOM 697 O O . PRO A 1 88 ? 4.748 1.882 9.463 1.00 97.38 88 PRO A O 1
ATOM 700 N N . ASP A 1 89 ? 3.292 2.709 11.002 1.00 97.50 89 ASP A N 1
ATOM 701 C CA . ASP A 1 89 ? 4.105 2.465 12.190 1.00 97.50 89 ASP A CA 1
ATOM 702 C C . ASP A 1 89 ? 4.170 0.963 12.517 1.00 97.50 89 ASP A C 1
ATOM 704 O O . ASP A 1 89 ? 3.608 0.121 11.806 1.00 97.50 89 ASP A O 1
ATOM 708 N N . GLN A 1 90 ? 4.887 0.600 13.580 1.00 98.00 90 GLN A N 1
ATOM 709 C CA . GLN A 1 90 ? 5.097 -0.806 13.918 1.00 98.00 90 GLN A CA 1
ATOM 710 C C . GLN A 1 90 ? 3.774 -1.541 14.186 1.00 98.00 90 GLN A C 1
ATOM 712 O O . GLN A 1 90 ? 3.546 -2.615 13.629 1.00 98.00 90 GLN A O 1
ATOM 717 N N . SER A 1 91 ? 2.869 -0.940 14.958 1.00 97.50 91 SER A N 1
ATOM 718 C CA . SER A 1 91 ? 1.557 -1.514 15.279 1.00 97.50 91 SER A CA 1
ATOM 719 C C . SER A 1 91 ? 0.692 -1.704 14.032 1.00 97.50 91 SER A C 1
ATOM 721 O O . SER A 1 91 ? 0.090 -2.760 13.832 1.00 97.50 91 SER A O 1
ATOM 723 N N . SER A 1 92 ? 0.687 -0.720 13.134 1.00 97.50 92 SER A N 1
ATOM 724 C CA . SER A 1 92 ? -0.035 -0.791 11.866 1.00 97.50 92 SER A CA 1
ATOM 725 C C . SER A 1 92 ? 0.537 -1.858 10.938 1.00 97.50 92 SER A C 1
ATOM 727 O O . SER A 1 92 ? -0.214 -2.534 10.237 1.00 97.50 92 SER A O 1
ATOM 729 N N . ARG A 1 93 ? 1.860 -2.057 10.927 1.00 98.06 93 ARG A N 1
ATOM 730 C CA . ARG A 1 93 ? 2.492 -3.155 10.177 1.00 98.06 93 ARG A CA 1
ATOM 731 C C . ARG A 1 93 ? 2.083 -4.514 10.725 1.00 98.06 93 ARG A C 1
ATOM 733 O O . ARG A 1 93 ? 1.772 -5.396 9.928 1.00 98.06 93 ARG A O 1
ATOM 740 N N . THR A 1 94 ? 2.033 -4.665 12.047 1.00 98.25 94 THR A N 1
ATOM 741 C CA . THR A 1 94 ? 1.525 -5.881 12.693 1.00 98.25 94 THR A CA 1
ATOM 742 C C . THR A 1 94 ? 0.072 -6.131 12.306 1.00 98.25 94 THR A C 1
ATOM 744 O O . THR A 1 94 ? -0.260 -7.235 11.885 1.00 98.25 94 THR A O 1
ATOM 747 N N . LEU A 1 95 ? -0.787 -5.107 12.331 1.00 97.25 95 LEU A N 1
ATOM 748 C CA . LEU A 1 95 ? -2.170 -5.233 11.865 1.00 97.25 95 LEU A CA 1
ATOM 749 C C . LEU A 1 95 ? -2.235 -5.661 10.391 1.00 97.25 95 LEU A C 1
ATOM 751 O O . LEU A 1 95 ? -2.944 -6.603 10.056 1.00 97.25 95 LEU A O 1
ATOM 755 N N . LEU A 1 96 ? -1.470 -5.017 9.506 1.00 97.88 96 LEU A N 1
ATOM 756 C CA . LEU A 1 96 ? -1.405 -5.377 8.084 1.00 97.88 96 LEU A CA 1
ATOM 757 C C . LEU A 1 96 ? -0.885 -6.803 7.859 1.00 97.88 96 LEU A C 1
ATOM 759 O O . LEU A 1 96 ? -1.281 -7.446 6.886 1.00 97.88 96 LEU A O 1
ATOM 763 N N . PHE A 1 97 ? -0.005 -7.303 8.724 1.00 98.12 97 PHE A N 1
ATOM 764 C CA . PHE A 1 97 ? 0.426 -8.697 8.716 1.00 98.12 97 PHE A CA 1
ATOM 765 C C . PHE A 1 97 ? -0.714 -9.629 9.144 1.00 98.12 97 PHE A C 1
ATOM 767 O O . PHE A 1 97 ? -1.051 -10.547 8.403 1.00 98.12 97 PHE A O 1
ATOM 774 N N . LEU A 1 98 ? -1.382 -9.349 10.266 1.00 98.00 98 LEU A N 1
ATOM 775 C CA . LEU A 1 98 ? -2.528 -10.138 10.729 1.00 98.00 98 LEU A CA 1
ATOM 776 C C . LEU A 1 98 ? -3.657 -10.173 9.693 1.00 98.00 98 LEU A C 1
ATOM 778 O O . LEU A 1 98 ? -4.226 -11.229 9.452 1.00 98.00 98 LEU A O 1
ATOM 782 N N . ILE A 1 99 ? -3.939 -9.056 9.018 1.00 97.38 99 ILE A N 1
ATOM 783 C CA . ILE A 1 99 ? -4.925 -8.998 7.931 1.00 97.38 99 ILE A CA 1
ATOM 784 C C . ILE A 1 99 ? -4.547 -9.938 6.780 1.00 97.38 99 ILE A C 1
ATOM 786 O O . ILE A 1 99 ? -5.425 -10.555 6.187 1.00 97.38 99 ILE A O 1
ATOM 790 N N . GLN A 1 100 ? -3.262 -10.060 6.443 1.00 96.50 100 GLN A N 1
ATOM 791 C CA . GLN A 1 100 ? -2.820 -10.983 5.393 1.00 96.50 100 GLN A CA 1
ATOM 792 C C . GLN A 1 100 ? -2.936 -12.449 5.811 1.00 96.50 100 GLN A C 1
ATOM 794 O O . GLN A 1 100 ? -3.213 -13.288 4.957 1.00 96.50 100 GLN A O 1
ATOM 799 N N . THR A 1 101 ? -2.702 -12.744 7.089 1.00 97.38 101 THR A N 1
ATOM 800 C CA . THR A 1 101 ? -2.610 -14.117 7.601 1.00 97.38 101 THR A CA 1
ATOM 801 C C . THR A 1 101 ? -3.968 -14.670 8.037 1.00 97.38 101 THR A C 1
ATOM 803 O O . THR A 1 101 ? -4.293 -15.812 7.732 1.00 97.38 101 THR A O 1
ATOM 806 N N . ILE A 1 102 ? -4.777 -13.863 8.730 1.00 97.31 102 ILE A N 1
ATOM 807 C CA . ILE A 1 102 ? -6.052 -14.251 9.358 1.00 97.31 102 ILE A CA 1
ATOM 808 C C . ILE A 1 102 ? -7.166 -13.199 9.123 1.00 97.31 102 ILE A C 1
ATOM 810 O O . ILE A 1 102 ? -7.750 -12.661 10.071 1.00 97.31 102 ILE A O 1
ATOM 814 N N . PRO A 1 103 ? -7.499 -12.865 7.858 1.00 95.81 103 PRO A N 1
ATOM 815 C CA . PRO A 1 103 ? -8.405 -11.757 7.524 1.00 95.81 103 PRO A CA 1
ATOM 816 C C . PRO A 1 103 ? -9.817 -11.895 8.112 1.00 95.81 103 PRO A C 1
ATOM 818 O O . PRO A 1 103 ? -10.423 -10.901 8.524 1.00 95.81 103 PRO A O 1
ATOM 821 N N . GLN A 1 104 ? -10.361 -13.115 8.159 1.00 95.50 104 GLN A N 1
ATOM 822 C CA . GLN A 1 104 ? -11.723 -13.363 8.648 1.00 95.50 104 GLN A CA 1
ATOM 823 C C . GLN A 1 104 ? -11.824 -13.164 10.164 1.00 95.50 104 GLN 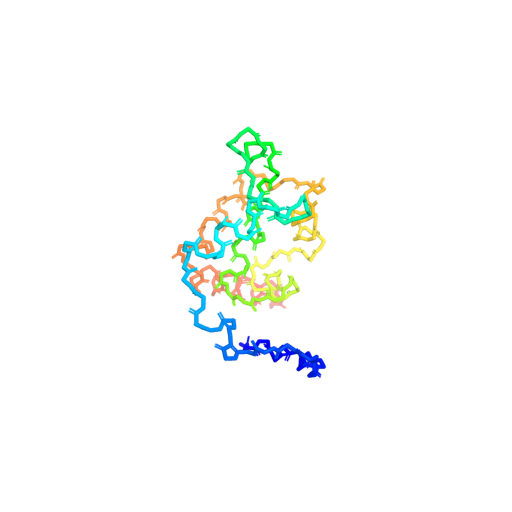A C 1
ATOM 825 O O . GLN A 1 104 ? -12.779 -12.558 10.650 1.00 95.50 104 GLN A O 1
ATOM 830 N N . GLN A 1 105 ? -10.806 -13.599 10.908 1.00 97.62 105 GLN A N 1
ATOM 831 C CA . GLN A 1 105 ? -10.729 -13.439 12.357 1.00 97.62 105 GLN A CA 1
ATOM 832 C C . GLN A 1 105 ? -10.570 -11.962 12.722 1.00 97.62 105 GLN A C 1
ATOM 834 O O . GLN A 1 105 ? -11.339 -11.446 13.531 1.00 97.62 105 GLN A O 1
ATOM 839 N N . VAL A 1 106 ? -9.642 -11.251 12.068 1.00 96.75 106 VAL A N 1
ATOM 840 C CA . VAL A 1 106 ? -9.433 -9.814 12.313 1.00 96.75 106 VAL A CA 1
ATOM 841 C C . VAL A 1 106 ? -10.705 -9.022 12.012 1.00 96.75 106 VAL A C 1
ATOM 843 O O . VAL A 1 106 ? -11.157 -8.242 12.847 1.00 96.75 106 VAL A O 1
ATOM 846 N N . SER A 1 107 ? -11.319 -9.229 10.843 1.00 94.44 107 SER A N 1
ATOM 847 C CA . SER A 1 107 ? -12.543 -8.503 10.474 1.00 94.44 107 SER A CA 1
ATOM 848 C C . SER A 1 107 ? -13.720 -8.812 11.408 1.00 94.44 107 SER A C 1
ATOM 850 O O . SER A 1 107 ? -14.478 -7.900 11.749 1.00 94.44 107 SER A O 1
ATOM 852 N N . THR A 1 108 ? -13.848 -10.056 11.884 1.00 96.19 108 THR A N 1
ATOM 853 C CA . THR A 1 108 ? -14.875 -10.454 12.860 1.00 96.19 108 THR A CA 1
ATOM 854 C C . THR A 1 108 ? -14.676 -9.750 14.199 1.00 96.19 108 THR A C 1
ATOM 856 O O . THR A 1 108 ? -15.592 -9.060 14.648 1.00 96.19 108 THR A O 1
ATOM 859 N N . VAL A 1 109 ? -13.471 -9.817 14.776 1.00 96.44 109 VAL A N 1
ATOM 860 C CA . VAL A 1 109 ? -13.144 -9.154 16.051 1.00 96.44 109 VAL A CA 1
ATOM 861 C C . VAL A 1 109 ? -13.382 -7.643 15.966 1.00 96.44 109 VAL A C 1
ATOM 863 O O . VAL A 1 109 ? -13.983 -7.041 16.855 1.00 96.44 109 VAL A O 1
ATOM 866 N N . LEU A 1 110 ? -12.973 -7.005 14.867 1.00 94.50 110 LEU A N 1
ATOM 867 C CA . LEU A 1 110 ? -13.168 -5.564 14.679 1.00 94.50 110 LEU A CA 1
ATOM 868 C C . LEU A 1 110 ? -14.641 -5.182 14.490 1.00 94.50 110 LEU A C 1
ATOM 870 O O . LEU A 1 110 ? -15.070 -4.116 14.939 1.00 94.50 110 LEU A O 1
ATOM 874 N N . ARG A 1 111 ? -15.439 -6.042 13.849 1.00 93.19 111 ARG A N 1
ATOM 875 C CA . ARG A 1 111 ? -16.890 -5.860 13.732 1.00 93.19 111 ARG A CA 1
ATOM 876 C C . ARG A 1 111 ? -17.578 -5.975 15.092 1.00 93.19 111 ARG A C 1
ATOM 878 O O . ARG A 1 111 ? -18.432 -5.145 15.389 1.00 93.19 111 ARG A O 1
ATOM 885 N N . GLU A 1 112 ? -17.199 -6.947 15.913 1.00 94.38 112 GLU A N 1
ATOM 886 C CA . GLU A 1 112 ? -17.719 -7.103 17.277 1.00 94.38 112 GLU A CA 1
ATOM 887 C C . GLU A 1 112 ? -17.350 -5.917 18.166 1.00 94.38 112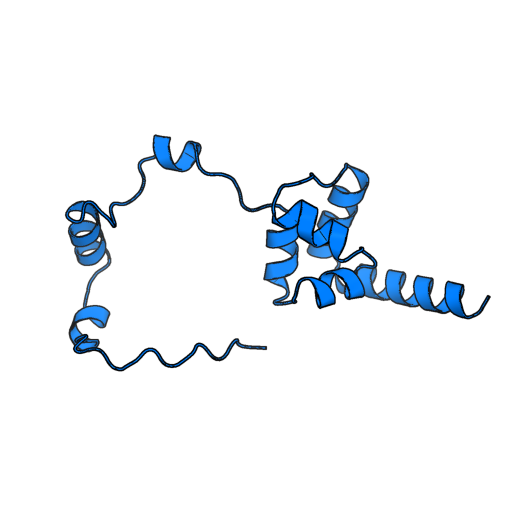 GLU A C 1
ATOM 889 O O . GLU A 1 112 ? -18.223 -5.356 18.828 1.00 94.38 112 GLU A O 1
ATOM 894 N N . ARG A 1 113 ? -16.091 -5.461 18.109 1.00 93.19 113 ARG A N 1
ATOM 895 C CA . ARG A 1 113 ? -15.644 -4.253 18.814 1.00 93.19 113 ARG A CA 1
ATOM 896 C C . ARG A 1 113 ? -16.507 -3.042 18.456 1.00 93.19 113 ARG A C 1
ATOM 898 O O . ARG A 1 113 ? -16.933 -2.324 19.353 1.00 93.19 113 ARG A O 1
ATOM 905 N N . ARG A 1 114 ? -16.799 -2.824 17.167 1.00 90.88 114 ARG A N 1
ATOM 906 C CA . ARG A 1 114 ? -17.679 -1.723 16.733 1.00 90.88 114 ARG A CA 1
ATOM 907 C C . ARG A 1 114 ? -19.093 -1.841 17.294 1.00 90.88 114 ARG A C 1
ATOM 909 O O . ARG A 1 114 ? -19.638 -0.831 17.714 1.00 90.88 114 ARG A O 1
ATOM 916 N N . ARG A 1 115 ? -19.671 -3.047 17.320 1.00 91.56 115 ARG A N 1
ATOM 917 C CA . ARG A 1 115 ? -21.015 -3.265 17.884 1.00 91.56 115 ARG A CA 1
ATOM 918 C C . ARG A 1 115 ? -21.071 -2.887 19.364 1.00 91.56 115 ARG A C 1
ATOM 920 O O . ARG A 1 115 ? -21.990 -2.184 19.749 1.00 91.56 115 ARG A O 1
ATOM 927 N N . ARG A 1 116 ? -20.061 -3.287 20.147 1.00 91.94 116 ARG A N 1
ATOM 928 C CA . ARG A 1 116 ? -19.983 -2.988 21.589 1.00 91.94 116 ARG A CA 1
ATOM 929 C C . ARG A 1 116 ? -19.867 -1.495 21.898 1.00 91.94 116 ARG A C 1
ATOM 931 O O . ARG A 1 116 ? -20.414 -1.053 22.894 1.00 91.94 116 ARG A O 1
ATOM 938 N N . ILE A 1 117 ? -19.159 -0.738 21.058 1.00 85.38 117 ILE A N 1
ATOM 939 C CA . ILE A 1 117 ? -18.989 0.715 21.234 1.00 85.38 117 ILE A CA 1
ATOM 940 C C . ILE A 1 117 ? -20.291 1.474 20.948 1.00 85.38 117 ILE A C 1
ATOM 942 O O . ILE A 1 117 ? -20.535 2.493 21.568 1.00 85.38 117 ILE A O 1
ATOM 946 N N . VAL A 1 118 ? -21.111 1.000 20.007 1.00 79.75 118 VAL A N 1
ATOM 947 C CA . VAL A 1 118 ? -22.379 1.661 19.639 1.00 79.75 118 VAL A CA 1
ATOM 948 C C . VAL A 1 118 ? -23.510 1.327 20.621 1.00 79.75 118 VAL A C 1
ATOM 950 O O . VAL A 1 118 ? -24.483 2.065 20.704 1.00 79.75 118 VAL A O 1
ATOM 953 N N . SER A 1 119 ? -23.406 0.209 21.343 1.00 71.06 119 SER A N 1
ATOM 954 C CA . SER A 1 119 ? -24.398 -0.239 22.330 1.00 71.06 119 SER A CA 1
ATOM 955 C C . SER A 1 119 ? -24.144 0.255 23.761 1.00 71.06 119 SER A C 1
ATOM 957 O O . SER A 1 119 ? -24.872 -0.161 24.659 1.00 71.06 119 SER A O 1
ATOM 959 N N . ALA A 1 120 ? -23.087 1.037 23.980 1.00 58.28 120 ALA A N 1
ATOM 960 C CA . ALA A 1 120 ? -22.713 1.632 25.264 1.00 58.28 120 ALA A CA 1
ATOM 961 C C . ALA A 1 120 ? -22.985 3.138 25.224 1.00 58.28 120 ALA A C 1
ATOM 963 O O . ALA A 1 120 ? -23.400 3.673 26.273 1.00 58.28 120 ALA A O 1
#

Radius of gyration: 21.1 Å; chains: 1; bounding box: 45×27×62 Å

Secondary structure (DSSP, 8-state):
-----------S--HHHHHT--HHHHHHHHHH-TTTPPPPHHHHHTSPPPPHHHHHHHHTT--HHHHHHHHT--HHHHHHHHHTSS---HHHHHHHHHHHH-HHHHHHHHHHHHHHHHT-